Protein AF-A0A960UGV5-F1 (afdb_monomer)

Foldseek 3Di:
DDKDWDWDWDDPDVFKIKIKIKIWDDPPPPPPDDPPPDPCVVVVVVPPTDIDIDIDIDDDDDD

Radius of gyration: 20.01 Å; Cα contacts (8 Å, |Δi|>4): 82; chains: 1; bounding box: 44×12×57 Å

Secondary structure (DSSP, 8-state):
-EEEEEEEEEEEETTEEEEEEEEEEE------S---TTS-HHHHTT---EEEEEEEEE-----

Structure (mmCIF, N/CA/C/O backbone):
data_AF-A0A960UGV5-F1
#
_entry.id   AF-A0A960UGV5-F1
#
loop_
_atom_site.group_PDB
_atom_site.id
_atom_site.type_symbol
_atom_site.label_atom_id
_atom_site.label_alt_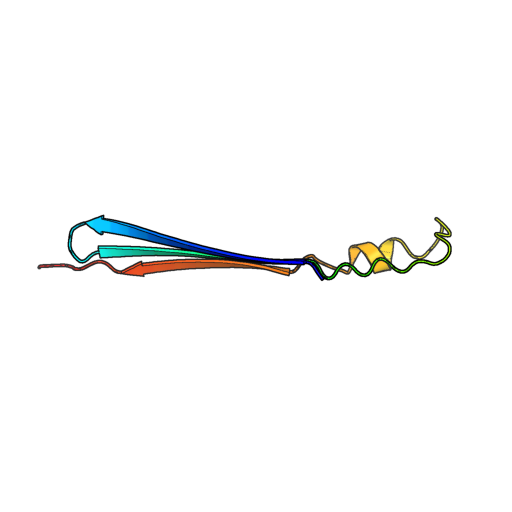id
_atom_site.label_comp_id
_atom_site.label_asym_id
_atom_site.label_entity_id
_atom_site.label_seq_id
_atom_site.pdbx_PDB_ins_code
_atom_site.Cartn_x
_atom_site.Cartn_y
_atom_site.Cartn_z
_atom_site.occupancy
_atom_site.B_iso_or_equiv
_atom_site.auth_seq_id
_atom_site.auth_comp_id
_atom_site.auth_asym_id
_atom_site.auth_atom_id
_atom_site.pdbx_PDB_model_num
ATOM 1 N N . ASP A 1 1 ? 16.356 -1.233 -15.010 1.00 54.72 1 ASP A N 1
ATOM 2 C CA . ASP A 1 1 ? 15.073 -1.649 -14.406 1.00 54.72 1 ASP A CA 1
ATOM 3 C C . ASP A 1 1 ? 14.721 -0.787 -13.212 1.00 54.72 1 ASP A C 1
ATOM 5 O O . ASP A 1 1 ? 15.394 -0.851 -12.187 1.00 54.72 1 ASP A O 1
ATOM 9 N N . PHE A 1 2 ? 13.692 0.048 -13.353 1.00 58.16 2 PHE A N 1
ATOM 10 C CA . PHE A 1 2 ? 13.149 0.826 -12.242 1.00 58.16 2 PHE A CA 1
ATOM 11 C C . PHE A 1 2 ? 11.912 0.102 -11.707 1.00 58.16 2 PHE A C 1
ATOM 13 O O . PHE A 1 2 ? 10.873 0.044 -12.365 1.00 58.16 2 PHE A O 1
ATOM 20 N N . ASN A 1 3 ? 12.040 -0.475 -10.513 1.00 69.19 3 ASN A N 1
ATOM 21 C CA . ASN A 1 3 ? 10.939 -1.111 -9.800 1.00 69.19 3 ASN A CA 1
ATOM 22 C C . ASN A 1 3 ? 10.569 -0.234 -8.603 1.00 69.19 3 ASN A C 1
ATOM 24 O O . ASN A 1 3 ? 11.376 -0.063 -7.689 1.00 69.19 3 ASN A O 1
ATOM 28 N N . SER A 1 4 ? 9.357 0.316 -8.615 1.00 76.75 4 SER A N 1
ATOM 29 C CA . SER A 1 4 ? 8.800 1.083 -7.502 1.00 76.75 4 SER A CA 1
ATOM 30 C C . SER A 1 4 ? 7.725 0.256 -6.807 1.00 76.75 4 SER A C 1
ATOM 32 O O . SER A 1 4 ? 6.849 -0.305 -7.462 1.00 76.75 4 SER A O 1
ATOM 34 N N . ASN A 1 5 ? 7.786 0.164 -5.481 1.00 85.94 5 ASN A N 1
ATOM 35 C CA . ASN A 1 5 ? 6.763 -0.486 -4.671 1.00 85.94 5 ASN A CA 1
ATOM 36 C C . ASN A 1 5 ? 6.381 0.440 -3.515 1.00 85.94 5 ASN A C 1
ATOM 38 O O . ASN A 1 5 ? 7.223 0.812 -2.698 1.00 85.94 5 ASN A O 1
ATOM 42 N N . VAL A 1 6 ? 5.111 0.826 -3.473 1.00 89.31 6 VAL A N 1
ATOM 43 C CA . VAL A 1 6 ? 4.541 1.734 -2.483 1.00 89.31 6 VAL A CA 1
ATOM 44 C C . VAL A 1 6 ? 3.450 0.995 -1.725 1.00 89.31 6 VAL A C 1
ATOM 46 O O . VAL A 1 6 ? 2.511 0.466 -2.319 1.00 89.31 6 VAL A O 1
ATOM 49 N N . VAL A 1 7 ? 3.555 0.992 -0.397 1.00 91.19 7 VAL A N 1
ATOM 50 C CA . VAL A 1 7 ? 2.553 0.409 0.498 1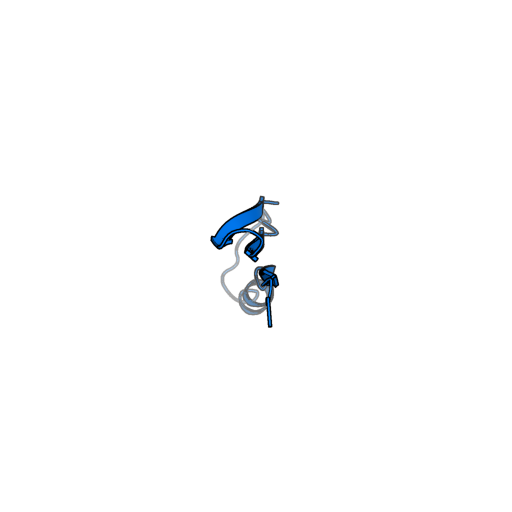.00 91.19 7 VAL A CA 1
ATOM 51 C C . VAL A 1 7 ? 2.105 1.465 1.497 1.00 91.19 7 VAL A C 1
ATOM 53 O O . VAL A 1 7 ? 2.890 1.911 2.331 1.00 91.19 7 VAL A O 1
ATOM 56 N N . LEU A 1 8 ? 0.830 1.841 1.437 1.00 92.06 8 LEU A N 1
ATOM 57 C CA . LEU A 1 8 ? 0.184 2.685 2.434 1.00 92.06 8 LEU A CA 1
ATOM 58 C C . LEU A 1 8 ? -0.658 1.818 3.370 1.00 92.06 8 LEU A C 1
ATOM 60 O O . LEU A 1 8 ? -1.474 1.013 2.920 1.00 92.06 8 LEU A O 1
ATOM 64 N N . ARG A 1 9 ? -0.498 2.034 4.676 1.00 93.81 9 ARG A N 1
ATOM 65 C CA . ARG A 1 9 ? -1.362 1.478 5.721 1.00 93.81 9 ARG A CA 1
ATOM 66 C C . ARG A 1 9 ? -2.025 2.623 6.474 1.00 93.81 9 ARG A C 1
ATOM 68 O O . ARG A 1 9 ? -1.330 3.462 7.039 1.00 93.81 9 ARG A O 1
ATOM 75 N N . TRP A 1 10 ? -3.351 2.618 6.525 1.00 93.88 10 TRP A N 1
ATOM 76 C CA . TRP A 1 10 ? -4.137 3.598 7.266 1.00 93.88 10 TRP A CA 1
ATOM 77 C C . TRP A 1 10 ? -5.077 2.902 8.249 1.00 93.88 10 TRP A C 1
ATOM 79 O O . TRP A 1 10 ? -5.782 1.962 7.889 1.00 93.88 10 TRP A O 1
ATOM 89 N N . GLU A 1 11 ? -5.082 3.361 9.497 1.00 91.50 11 GLU A N 1
ATOM 90 C CA . GLU A 1 11 ? -6.054 2.960 10.511 1.00 91.50 11 GLU A CA 1
ATOM 91 C C . GLU A 1 11 ? -7.106 4.059 10.635 1.00 91.50 11 GLU A C 1
ATOM 93 O O . GLU A 1 11 ? -6.787 5.185 11.014 1.00 91.50 11 GLU A O 1
ATOM 98 N N . PHE A 1 12 ? -8.347 3.747 10.261 1.00 85.62 12 PHE A N 1
ATOM 99 C CA . PHE A 1 12 ? -9.427 4.740 10.229 1.00 85.62 12 PHE A CA 1
ATOM 100 C C . PHE A 1 12 ? -10.333 4.676 11.460 1.00 85.62 12 PHE A C 1
ATOM 102 O O . PHE A 1 12 ? -10.892 5.691 11.851 1.00 85.62 12 PHE A O 1
ATOM 109 N N .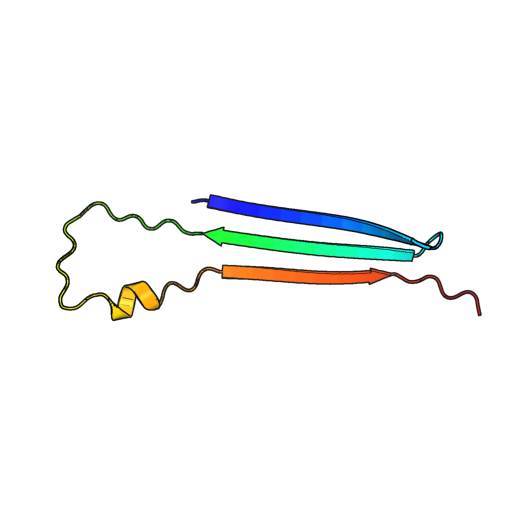 ASN A 1 13 ? -10.459 3.502 12.080 1.00 86.88 13 ASN A N 1
ATOM 110 C CA . ASN A 1 13 ? -11.151 3.277 13.349 1.00 86.88 13 ASN A CA 1
ATOM 111 C C . ASN A 1 13 ? -10.343 2.255 14.162 1.00 86.88 13 ASN A C 1
ATOM 113 O O . ASN A 1 13 ? -9.688 1.417 13.535 1.00 86.88 13 ASN A O 1
ATOM 117 N N . PRO A 1 14 ? -10.433 2.241 15.508 1.00 87.44 14 PRO A N 1
ATOM 118 C CA . PRO A 1 14 ? -9.759 1.236 16.327 1.00 87.44 14 PRO A CA 1
ATOM 119 C C . PRO A 1 14 ? -10.073 -0.183 15.834 1.00 87.44 14 PRO A C 1
ATOM 121 O O . PRO A 1 14 ? -11.234 -0.599 15.794 1.00 87.44 14 PRO A O 1
ATOM 124 N N . GLY A 1 15 ? -9.044 -0.905 15.386 1.00 84.75 15 GLY A N 1
ATOM 125 C CA . GLY A 1 15 ? -9.181 -2.270 14.856 1.00 84.75 15 GLY A CA 1
ATOM 126 C C . GLY A 1 15 ? -9.630 -2.381 13.391 1.00 84.75 15 GLY A C 1
ATOM 127 O O . GLY A 1 15 ? -9.834 -3.495 12.905 1.00 84.75 15 GLY A O 1
ATOM 128 N N . SER A 1 16 ? -9.767 -1.269 12.663 1.00 88.31 16 SER A N 1
ATOM 129 C CA . SER A 1 16 ? -10.083 -1.262 11.229 1.00 88.31 16 SER A CA 1
ATOM 130 C C . SER A 1 16 ? -8.959 -0.636 10.400 1.00 88.31 16 SER A C 1
ATOM 132 O O . SER A 1 16 ? -8.520 0.483 10.655 1.00 88.31 16 SER A O 1
ATOM 134 N N . LEU A 1 17 ? -8.500 -1.363 9.381 1.00 93.00 17 LEU A N 1
ATOM 135 C CA . LEU A 1 17 ? -7.298 -1.058 8.608 1.00 93.00 17 LEU A CA 1
ATOM 136 C C . LEU A 1 17 ? -7.598 -1.029 7.108 1.00 93.00 17 LEU A C 1
ATOM 138 O O . LEU A 1 17 ? -8.291 -1.899 6.583 1.00 93.00 17 LEU A O 1
ATOM 142 N N . LEU A 1 18 ? -7.015 -0.060 6.413 1.00 90.31 18 LEU A N 1
ATOM 143 C CA . LEU A 1 18 ? -6.943 0.026 4.960 1.00 90.31 18 LEU A CA 1
ATOM 144 C C . LEU A 1 18 ? -5.486 -0.151 4.528 1.00 90.31 18 LEU A C 1
ATOM 146 O O . LEU A 1 18 ? -4.585 0.495 5.065 1.00 90.31 18 LEU A O 1
ATOM 150 N N . TYR A 1 19 ? -5.271 -0.993 3.528 1.00 92.81 19 TYR A N 1
ATOM 151 C CA . TYR A 1 19 ? -3.994 -1.171 2.854 1.00 92.81 19 TYR A CA 1
ATOM 152 C C . TYR A 1 19 ? -4.152 -0.816 1.379 1.00 92.81 19 TYR A C 1
ATOM 154 O O . TYR A 1 19 ? -5.038 -1.350 0.708 1.00 92.81 19 TYR A O 1
ATOM 162 N N . LEU A 1 20 ? -3.278 0.054 0.883 1.00 91.19 20 LEU A N 1
ATOM 163 C CA . LEU A 1 20 ? -3.137 0.367 -0.537 1.00 91.19 20 LEU A CA 1
ATOM 164 C C . LEU A 1 20 ? -1.733 -0.047 -0.963 1.00 91.19 20 LEU A C 1
ATOM 166 O O . LEU A 1 20 ? -0.753 0.397 -0.368 1.00 91.19 20 LEU A O 1
ATOM 170 N N . VAL A 1 21 ? -1.636 -0.907 -1.968 1.00 89.62 21 VAL A N 1
ATOM 171 C CA . VAL A 1 21 ? -0.369 -1.397 -2.511 1.00 89.62 21 VAL A CA 1
ATOM 172 C C . VAL A 1 21 ? -0.319 -1.029 -3.983 1.00 89.62 21 VAL A C 1
ATOM 174 O O . VAL A 1 21 ? -1.202 -1.402 -4.753 1.00 89.62 21 VAL A O 1
ATOM 177 N N . TRP A 1 22 ? 0.722 -0.307 -4.372 1.00 87.31 22 TRP A N 1
ATOM 178 C CA . TRP A 1 22 ? 0.987 0.067 -5.750 1.00 87.31 22 TRP A CA 1
ATOM 179 C C . TRP A 1 22 ? 2.399 -0.371 -6.118 1.00 87.31 22 TRP A C 1
ATOM 181 O O . TRP A 1 22 ? 3.372 0.053 -5.500 1.00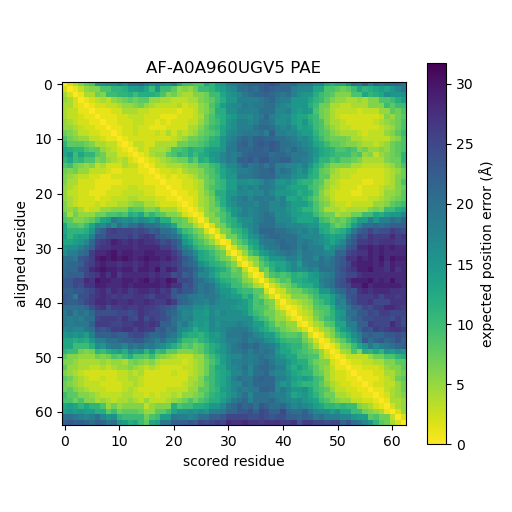 87.31 22 TRP A O 1
ATOM 191 N N . SER A 1 23 ? 2.508 -1.249 -7.108 1.00 84.81 23 SER A N 1
ATOM 192 C CA . SER A 1 23 ? 3.781 -1.710 -7.644 1.00 84.81 23 SER A CA 1
ATOM 193 C C . SER A 1 23 ? 3.871 -1.311 -9.108 1.00 84.81 23 SER A C 1
ATOM 195 O O . SER A 1 23 ? 2.996 -1.651 -9.894 1.00 84.81 23 SER A O 1
ATOM 197 N N . GLN A 1 24 ? 4.940 -0.624 -9.479 1.00 77.69 24 GLN A N 1
ATOM 198 C CA . GLN A 1 24 ? 5.248 -0.256 -10.851 1.00 77.69 24 GLN A CA 1
ATOM 199 C C . GLN A 1 24 ? 6.555 -0.931 -11.250 1.00 77.69 24 GLN A C 1
ATOM 201 O O . GLN A 1 24 ? 7.593 -0.701 -10.626 1.00 77.69 24 GLN A O 1
ATOM 206 N N . SER A 1 25 ? 6.509 -1.747 -12.300 1.00 70.94 25 SER A N 1
ATOM 207 C CA . SER A 1 25 ? 7.711 -2.277 -12.937 1.00 70.94 25 SER A CA 1
ATOM 208 C C . SER A 1 25 ? 7.886 -1.614 -14.300 1.00 70.94 25 SER A C 1
ATOM 210 O O . SER A 1 25 ? 7.151 -1.900 -15.250 1.00 70.94 25 SER A O 1
ATOM 212 N N . ARG A 1 26 ? 8.852 -0.693 -14.391 1.00 62.00 26 ARG A N 1
ATOM 213 C CA . ARG A 1 26 ? 9.371 -0.196 -15.668 1.00 62.00 26 ARG A CA 1
ATOM 214 C C . ARG A 1 26 ? 10.587 -1.040 -16.032 1.00 62.00 26 ARG A C 1
ATOM 216 O O . ARG A 1 26 ? 11.695 -0.820 -15.535 1.00 62.00 26 ARG A O 1
ATOM 223 N N . SER A 1 27 ? 10.360 -2.019 -16.904 1.00 54.78 27 SER A N 1
ATOM 224 C CA . SER A 1 27 ? 11.434 -2.616 -17.694 1.00 54.78 27 SER A CA 1
ATOM 225 C C . SER A 1 27 ? 11.930 -1.533 -18.652 1.00 54.78 27 SER A C 1
ATOM 227 O O . SER A 1 27 ? 11.327 -1.280 -19.691 1.00 54.78 27 SER A O 1
ATOM 229 N N . ASP A 1 28 ? 12.977 -0.814 -18.250 1.00 46.88 28 ASP A N 1
ATOM 230 C CA . ASP A 1 28 ? 13.706 0.087 -19.142 1.00 46.88 28 ASP A CA 1
ATOM 231 C C . ASP A 1 28 ? 14.504 -0.786 -20.112 1.00 46.88 28 ASP A C 1
ATOM 233 O O . ASP A 1 28 ? 15.683 -1.066 -19.900 1.00 46.88 28 ASP A O 1
ATOM 237 N N . PHE A 1 29 ? 13.866 -1.227 -21.194 1.00 45.41 29 PHE A N 1
ATOM 238 C CA . PHE A 1 29 ? 14.592 -1.718 -22.359 1.00 45.41 29 PHE A CA 1
ATOM 239 C C . PHE A 1 29 ? 15.040 -0.508 -23.190 1.00 45.41 29 PHE A C 1
ATOM 241 O O . PHE A 1 29 ? 14.539 -0.245 -24.279 1.00 45.41 29 PHE A O 1
ATOM 248 N N . VAL A 1 30 ? 15.977 0.281 -22.653 1.00 44.94 30 VAL A N 1
ATOM 249 C CA . VAL A 1 30 ? 16.709 1.271 -23.455 1.00 44.94 30 VAL A CA 1
ATOM 250 C C . VAL A 1 30 ? 17.792 0.504 -24.205 1.00 44.94 30 VAL A C 1
ATOM 252 O O . VAL A 1 30 ? 18.944 0.424 -23.780 1.00 44.94 30 VAL A O 1
ATOM 255 N N . GLY A 1 31 ? 17.398 -0.111 -25.319 1.00 41.53 31 GLY A N 1
ATOM 256 C CA . GLY A 1 31 ? 18.343 -0.548 -26.334 1.00 41.53 31 GLY A CA 1
ATOM 257 C C . GLY A 1 31 ? 19.047 0.682 -26.900 1.00 41.53 31 GLY A C 1
ATOM 258 O O . GLY A 1 31 ? 18.468 1.437 -27.675 1.00 41.53 31 GLY A O 1
ATOM 259 N N . GLN A 1 32 ? 20.294 0.908 -26.488 1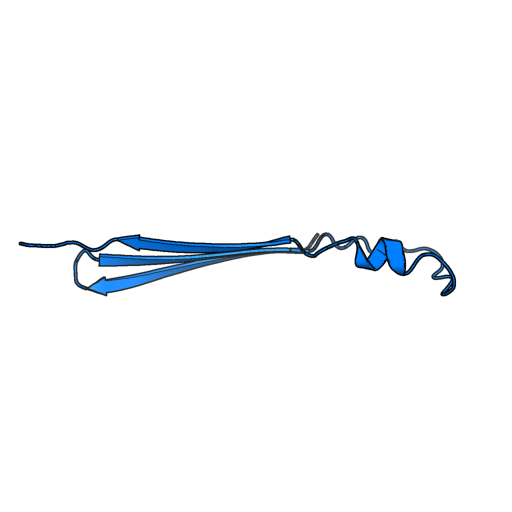.00 49.88 32 GLN A N 1
ATOM 260 C CA . GLN A 1 32 ? 21.237 1.673 -27.296 1.00 49.88 32 GLN A CA 1
ATOM 261 C C . GLN A 1 32 ? 21.381 0.953 -28.644 1.00 49.88 32 GLN A C 1
ATOM 263 O O . GLN A 1 32 ? 21.865 -0.175 -28.677 1.00 49.88 32 GLN A O 1
ATOM 268 N N . GLY A 1 33 ? 20.960 1.589 -29.736 1.00 45.31 33 GLY A N 1
ATOM 269 C CA . GLY A 1 33 ? 21.190 1.084 -31.090 1.00 45.31 33 GLY A CA 1
ATOM 270 C C . GLY A 1 33 ? 20.140 1.571 -32.082 1.00 45.31 33 GLY A C 1
ATOM 271 O O . GLY A 1 33 ? 19.067 0.992 -32.167 1.00 45.31 33 GLY A O 1
ATOM 272 N N . ASP A 1 34 ? 20.462 2.645 -32.802 1.00 48.00 34 ASP A N 1
ATOM 273 C CA . ASP A 1 34 ? 19.869 3.062 -34.081 1.00 48.00 34 ASP A CA 1
ATOM 274 C C . ASP A 1 34 ? 18.336 3.002 -34.215 1.00 48.00 34 ASP A C 1
ATOM 276 O O . ASP A 1 34 ? 17.764 2.138 -34.882 1.00 48.00 34 ASP A O 1
ATOM 280 N N . PHE A 1 35 ? 17.671 4.024 -33.664 1.00 42.69 35 PHE A N 1
ATOM 281 C CA . PHE A 1 35 ? 16.275 4.346 -33.966 1.00 42.69 35 PHE A CA 1
ATOM 282 C C . PHE A 1 35 ? 16.108 4.640 -35.469 1.00 42.69 35 PHE A C 1
ATOM 284 O O . PHE A 1 35 ? 16.326 5.762 -35.927 1.00 42.69 35 PHE A O 1
ATOM 291 N N . HIS A 1 36 ? 15.685 3.637 -36.237 1.00 49.69 36 HIS A N 1
ATOM 292 C CA . HIS A 1 36 ? 15.144 3.808 -37.583 1.00 49.69 36 HIS A CA 1
ATOM 293 C C . HIS A 1 36 ? 13.621 4.029 -37.460 1.00 49.69 36 HIS A C 1
ATOM 295 O O . HIS A 1 36 ? 12.887 3.088 -37.151 1.00 49.69 36 HIS A O 1
ATOM 301 N N . PRO A 1 37 ? 13.102 5.256 -37.666 1.00 48.09 37 PRO A N 1
ATOM 302 C CA . PRO A 1 37 ? 11.734 5.642 -37.304 1.00 48.09 37 PRO A CA 1
ATOM 303 C C . PRO A 1 37 ? 10.705 5.239 -38.376 1.00 48.09 37 PRO A C 1
ATOM 305 O O . PRO A 1 37 ? 9.914 6.066 -38.822 1.00 48.09 37 PRO A O 1
ATOM 308 N N . GLY A 1 38 ? 10.742 3.986 -38.838 1.00 53.38 38 GLY A N 1
ATOM 309 C CA . GLY A 1 38 ? 9.923 3.535 -39.970 1.00 53.38 38 GLY A CA 1
ATOM 310 C C . GLY A 1 38 ? 9.070 2.291 -39.737 1.00 53.38 38 GLY A C 1
ATOM 311 O O . GLY A 1 38 ? 8.020 2.188 -40.362 1.00 53.38 38 GLY A O 1
ATOM 312 N N . HIS A 1 39 ? 9.487 1.344 -38.885 1.00 50.84 39 HIS A N 1
ATOM 313 C CA . HIS A 1 39 ? 8.865 0.009 -38.921 1.00 50.84 39 HIS A CA 1
ATOM 314 C C . HIS A 1 39 ? 8.821 -0.790 -37.604 1.00 50.84 39 HIS A C 1
ATOM 316 O O . HIS A 1 39 ? 8.281 -1.888 -37.615 1.00 50.84 39 HIS A O 1
ATOM 322 N N . ASP A 1 40 ? 9.313 -0.245 -36.481 1.00 48.50 40 ASP A N 1
ATOM 323 C CA . ASP A 1 40 ? 9.357 -0.951 -35.178 1.00 48.50 40 ASP A CA 1
ATOM 324 C C . ASP A 1 40 ? 8.542 -0.272 -34.059 1.00 48.50 40 ASP A C 1
ATOM 326 O O . ASP A 1 40 ? 8.529 -0.722 -32.911 1.00 48.50 40 ASP A O 1
ATOM 330 N N . LEU A 1 41 ? 7.809 0.802 -34.377 1.00 51.66 41 LEU A N 1
ATOM 331 C CA . LEU A 1 41 ? 6.995 1.516 -33.387 1.00 51.66 41 LEU A CA 1
ATOM 332 C C . LEU A 1 41 ? 5.853 0.643 -32.835 1.00 51.66 41 LEU A C 1
ATOM 334 O O . LEU A 1 41 ? 5.591 0.696 -31.637 1.00 51.66 41 LEU A O 1
ATOM 338 N N . ASP A 1 42 ? 5.247 -0.231 -33.646 1.00 53.59 42 ASP A N 1
ATOM 339 C CA . ASP A 1 42 ? 4.171 -1.134 -33.195 1.00 53.59 42 ASP A CA 1
ATOM 340 C C . ASP A 1 42 ? 4.646 -2.176 -32.165 1.00 53.59 42 ASP A C 1
ATOM 342 O O . ASP A 1 42 ? 3.893 -2.553 -31.265 1.00 53.59 42 ASP A O 1
ATOM 346 N N . ALA A 1 43 ? 5.910 -2.609 -32.235 1.00 52.22 43 ALA A N 1
ATOM 347 C CA . ALA A 1 43 ? 6.479 -3.558 -31.277 1.00 52.22 43 ALA A CA 1
ATOM 348 C C . ALA A 1 43 ? 6.844 -2.884 -29.942 1.00 52.22 43 ALA A C 1
ATOM 350 O O . ALA A 1 43 ? 6.673 -3.479 -28.875 1.00 52.22 43 ALA A O 1
ATOM 351 N N . LEU A 1 44 ? 7.280 -1.619 -29.981 1.00 51.06 44 LEU A N 1
ATOM 352 C CA . LEU A 1 44 ? 7.606 -0.832 -28.786 1.00 51.06 44 LEU A CA 1
ATOM 353 C C . LEU A 1 44 ? 6.354 -0.384 -28.010 1.00 51.06 44 LEU A C 1
ATOM 355 O O . LEU A 1 44 ? 6.385 -0.355 -26.780 1.00 51.06 44 LEU A O 1
ATOM 359 N N . PHE A 1 45 ? 5.223 -0.134 -28.684 1.00 51.59 45 PHE A N 1
ATOM 360 C CA . PHE A 1 45 ? 3.928 0.108 -28.020 1.00 51.59 45 PHE A CA 1
ATOM 361 C C . PHE A 1 45 ? 3.291 -1.164 -27.418 1.00 51.59 45 PHE A C 1
ATOM 363 O O . PHE A 1 45 ? 2.326 -1.072 -26.654 1.00 51.59 45 PHE A O 1
ATO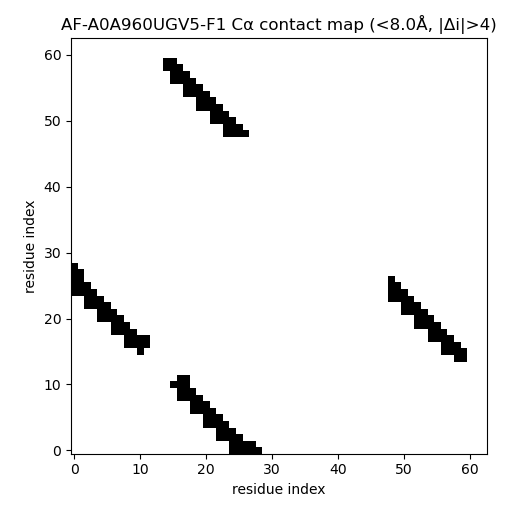M 370 N N . GLY A 1 46 ? 3.839 -2.350 -27.711 1.00 49.62 46 GLY A N 1
ATOM 371 C CA . GLY A 1 46 ? 3.438 -3.625 -27.107 1.00 49.62 46 GLY A CA 1
ATOM 372 C C . GLY A 1 46 ? 4.000 -3.864 -25.700 1.00 49.62 46 GLY A C 1
ATOM 373 O O . GLY A 1 46 ? 3.446 -4.676 -24.952 1.00 49.62 46 GLY A O 1
ATOM 374 N N . VAL A 1 47 ? 5.053 -3.140 -25.298 1.00 51.03 47 VAL A N 1
ATOM 375 C CA . VAL A 1 47 ? 5.634 -3.221 -23.947 1.00 51.03 47 VAL A CA 1
ATOM 376 C C . VAL A 1 47 ? 4.773 -2.391 -22.999 1.00 51.03 47 VAL A C 1
ATOM 378 O O . VAL A 1 47 ? 5.073 -1.247 -22.662 1.00 51.03 47 VAL A O 1
ATOM 381 N N . ARG A 1 48 ? 3.636 -2.959 -22.592 1.00 53.56 48 ARG A N 1
ATOM 382 C CA . ARG A 1 48 ? 2.768 -2.336 -21.591 1.00 53.56 48 ARG A CA 1
ATOM 383 C C . ARG A 1 48 ? 3.552 -2.219 -20.276 1.00 53.56 48 ARG A C 1
ATOM 385 O O . ARG A 1 48 ? 3.999 -3.252 -19.766 1.00 53.56 48 ARG A O 1
ATOM 392 N N . PRO A 1 49 ? 3.732 -1.012 -19.707 1.00 53.78 49 PRO A N 1
ATOM 393 C CA . PRO A 1 49 ? 4.227 -0.892 -18.342 1.00 53.78 49 PRO A CA 1
ATOM 394 C C . PRO A 1 49 ? 3.301 -1.702 -17.426 1.00 53.78 49 PRO A C 1
ATOM 396 O O . PRO A 1 49 ? 2.078 -1.569 -17.485 1.00 53.78 49 PRO A O 1
ATOM 399 N N . HIS A 1 50 ? 3.877 -2.620 -16.650 1.00 60.34 50 HIS A N 1
ATOM 400 C CA . HIS A 1 50 ? 3.110 -3.461 -15.735 1.00 60.34 50 HIS A CA 1
ATOM 401 C C . HIS A 1 50 ? 2.940 -2.695 -14.418 1.00 60.34 50 HIS A C 1
ATOM 403 O O . HIS A 1 50 ? 3.782 -2.774 -13.520 1.00 60.34 50 HIS A O 1
ATOM 409 N N . ASP A 1 51 ? 1.860 -1.919 -14.330 1.00 70.06 51 ASP A N 1
ATOM 410 C CA . ASP A 1 51 ? 1.415 -1.265 -13.099 1.00 70.06 51 ASP A CA 1
ATOM 411 C C . ASP A 1 51 ? 0.399 -2.173 -12.375 1.00 70.06 51 ASP A C 1
ATOM 413 O O . ASP A 1 51 ? -0.667 -2.492 -12.903 1.00 70.06 51 ASP A O 1
ATOM 417 N N . VAL A 1 52 ? 0.728 -2.610 -11.158 1.00 76.88 52 VAL A N 1
ATOM 418 C CA . VAL A 1 52 ? -0.108 -3.463 -10.299 1.00 76.88 52 VAL A CA 1
ATOM 419 C C . VAL A 1 52 ? -0.650 -2.634 -9.139 1.00 76.88 52 VAL A C 1
ATOM 421 O O . VAL A 1 52 ? 0.116 -2.034 -8.385 1.00 76.88 52 VAL A O 1
ATOM 424 N N . PHE A 1 53 ? -1.970 -2.630 -8.956 1.00 82.56 53 PHE A N 1
ATOM 425 C CA . PHE A 1 53 ? -2.643 -1.897 -7.884 1.00 82.56 53 PHE A CA 1
ATOM 426 C C . PHE A 1 53 ? -3.565 -2.821 -7.076 1.00 82.56 53 PHE A C 1
ATOM 428 O O . PHE A 1 53 ? -4.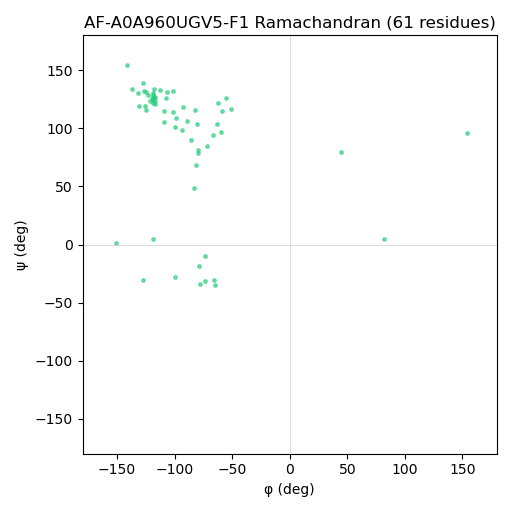350 -3.576 -7.650 1.00 82.56 53 PHE A O 1
ATOM 435 N N . LEU A 1 54 ? -3.471 -2.770 -5.745 1.00 86.12 54 LEU A N 1
ATOM 436 C CA . LEU A 1 54 ? -4.229 -3.614 -4.818 1.00 86.12 54 LEU A CA 1
ATOM 437 C C . LEU A 1 54 ? -4.745 -2.790 -3.633 1.00 86.12 54 LEU A C 1
ATOM 439 O O . LEU A 1 54 ? -4.002 -2.046 -2.995 1.00 86.12 54 LEU A O 1
ATOM 443 N N . ILE A 1 55 ? -6.020 -2.990 -3.296 1.00 88.56 55 ILE A N 1
ATOM 444 C CA . ILE A 1 55 ? -6.667 -2.426 -2.109 1.00 88.56 55 ILE A CA 1
ATOM 445 C C . ILE A 1 55 ? -7.133 -3.566 -1.205 1.00 88.56 55 ILE A C 1
ATOM 447 O O . ILE A 1 55 ? -7.773 -4.509 -1.670 1.00 88.56 55 ILE A O 1
ATOM 451 N N . LYS A 1 56 ? -6.868 -3.460 0.099 1.00 89.94 56 LYS A N 1
ATOM 452 C CA . LYS A 1 56 ? -7.395 -4.376 1.117 1.00 89.94 56 LYS A CA 1
ATOM 453 C C . LYS A 1 56 ? -7.989 -3.598 2.286 1.00 89.94 56 LYS A C 1
ATOM 455 O O . LYS A 1 56 ? -7.334 -2.730 2.851 1.00 89.94 56 LYS A O 1
ATOM 460 N N . VAL A 1 57 ? -9.211 -3.955 2.676 1.00 89.12 57 VAL A N 1
ATOM 461 C CA . VAL A 1 57 ? -9.935 -3.355 3.805 1.00 89.12 57 VAL A CA 1
ATOM 462 C C . VAL A 1 57 ? -10.222 -4.429 4.847 1.00 89.12 57 VAL A C 1
ATOM 464 O O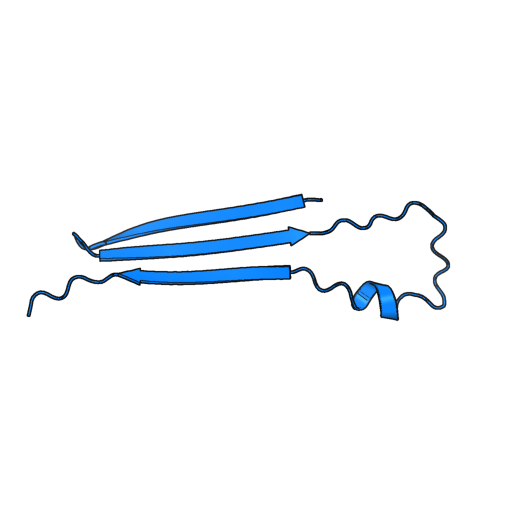 . VAL A 1 57 ? -10.773 -5.478 4.522 1.00 89.12 57 VAL A O 1
ATOM 467 N N . SER A 1 58 ? -9.892 -4.140 6.099 1.00 86.56 58 SER A N 1
ATOM 468 C CA . SER A 1 58 ? -10.277 -4.922 7.271 1.00 86.56 58 SER A CA 1
ATOM 469 C C . SER A 1 58 ? -11.123 -4.036 8.177 1.00 86.56 58 SER A C 1
ATOM 471 O O . SER A 1 58 ? -10.658 -2.983 8.606 1.00 86.56 58 SER A O 1
ATOM 473 N N . LYS A 1 59 ? -12.355 -4.445 8.483 1.00 87.50 59 LYS A N 1
ATOM 474 C CA . LYS A 1 59 ? -13.251 -3.724 9.396 1.00 87.50 59 LYS A CA 1
ATOM 475 C C . LYS A 1 59 ? -13.673 -4.652 10.528 1.00 87.50 59 LYS A C 1
ATOM 477 O O . LYS A 1 59 ? -14.165 -5.745 10.259 1.00 87.50 59 LYS A O 1
ATOM 482 N N . TRP A 1 60 ? -13.527 -4.200 11.771 1.00 80.31 60 TRP A N 1
ATOM 483 C CA . TRP A 1 60 ? -14.110 -4.887 12.922 1.00 80.31 60 TRP A CA 1
ATOM 484 C C . TRP A 1 60 ? -15.581 -4.474 13.067 1.00 80.31 60 TRP A C 1
ATOM 486 O O . TRP A 1 60 ? -15.888 -3.297 13.259 1.00 80.31 60 TRP A O 1
ATOM 496 N N . LEU A 1 61 ? -16.500 -5.429 12.913 1.00 77.25 61 LEU A N 1
ATOM 497 C CA . LEU A 1 61 ? -17.934 -5.234 13.136 1.00 77.25 61 LEU A CA 1
ATOM 498 C C . LEU A 1 61 ? -18.267 -5.779 14.528 1.00 77.25 61 LEU A C 1
ATOM 500 O O . LEU A 1 61 ? -18.379 -6.986 14.700 1.00 77.25 61 LEU A O 1
ATOM 504 N N . SER A 1 62 ? -18.407 -4.896 15.516 1.00 67.62 62 SER A N 1
ATOM 505 C CA . SER A 1 62 ? -19.109 -5.248 16.752 1.00 67.62 62 SER A CA 1
ATOM 506 C C . SER A 1 62 ? -20.605 -5.134 16.458 1.00 67.62 62 SER A C 1
ATOM 508 O O . SER A 1 62 ? -21.103 -4.017 16.321 1.00 67.62 62 SER A O 1
ATOM 510 N N . LEU A 1 63 ? -21.274 -6.272 16.272 1.00 64.19 63 LEU A N 1
ATOM 511 C CA . LEU A 1 63 ? -22.735 -6.403 16.246 1.00 64.19 63 LEU A CA 1
ATOM 512 C C . LEU A 1 63 ? -23.217 -6.871 17.618 1.00 64.19 63 LEU A C 1
ATOM 514 O O . LEU A 1 63 ? -22.517 -7.729 18.202 1.00 64.19 63 LEU A O 1
#

Solvent-accessible surface area (backbone atoms only — not comparable to full-atom values): 4119 Å² total; per-residue (Å²): 110,53,75,46,76,47,76,49,79,46,75,84,48,94,80,19,40,40,38,42,38,41,36,38,43,41,77,64,79,75,72,86,7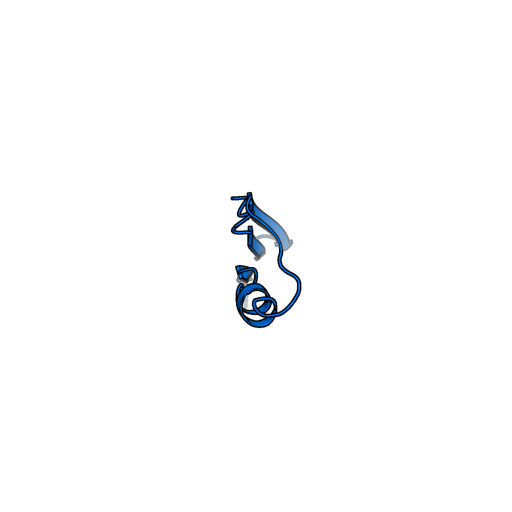2,82,91,66,97,79,82,55,66,74,64,60,71,62,66,67,72,52,71,46,78,48,78,48,79,46,75,69,80,88,125

Mean predicted aligned error: 12.68 Å

Sequence (63 aa):
DFNSNVVLRWEFNPGSLLYLVWSQSRSDFVGQGDFHPGHDLDALFGVRPHDVFLIKVSKWLSL

Nearest PDB structures (foldseek):
  6pyw-assembly1_A  TM=6.293E-01  e=2.317E+00  Homo sapiens
  7ah9-assembly1_5J  TM=3.577E-01  e=4.069E-01  Salmonella enterica subsp. enterica serovar Typhimurium str. LT2
  7sif-assembly1_A  TM=5.487E-01  e=2.492E+00  Homo sapiens
  5vge-assembly1_A  TM=6.327E-01  e=3.849E+00  Homo sapiens
  7rno-assembly1_A  TM=4.248E-01  e=1.864E+00  Homo sapiens

pLDDT: mean 70.07, std 17.96, range [41.53, 93.88]